Protein AF-A0AA42JEY0-F1 (afdb_monomer_lite)

pLDDT: mean 78.37, std 17.39, range [33.97, 95.06]

Foldseek 3Di:
DDDPDPDLPDDLLVQLVVLCVPPNPCSLVVLCVQLVVCVVPVSSNVSSVSSSVSNVVVVVVVVVVVVVVPDPPPPPDDD

Structure (mmCIF, N/CA/C/O backbone):
data_AF-A0AA42JEY0-F1
#
_entry.id   AF-A0AA42JEY0-F1
#
loop_
_atom_site.group_PDB
_atom_site.id
_atom_site.type_symbol
_atom_site.label_atom_id
_atom_site.label_alt_id
_atom_site.label_comp_id
_atom_site.label_asym_id
_atom_site.label_entity_id
_atom_site.label_seq_id
_atom_site.pdbx_PDB_ins_code
_atom_site.Cartn_x
_atom_site.Cartn_y
_atom_site.Cartn_z
_atom_site.occupancy
_atom_site.B_iso_or_equiv
_atom_site.auth_seq_id
_atom_site.auth_comp_id
_atom_site.auth_asym_id
_atom_site.auth_atom_id
_atom_site.pdbx_PDB_model_num
ATOM 1 N N . MET A 1 1 ? 17.438 -6.355 17.444 1.00 33.97 1 MET A N 1
ATOM 2 C CA . MET A 1 1 ? 16.107 -6.589 16.833 1.00 33.97 1 MET A CA 1
ATOM 3 C C . MET A 1 1 ? 15.361 -5.264 16.725 1.00 33.97 1 MET A C 1
ATOM 5 O O . MET A 1 1 ? 14.794 -4.798 17.706 1.00 33.97 1 MET A O 1
ATOM 9 N N . THR A 1 2 ? 15.411 -4.607 15.567 1.00 43.97 2 THR A N 1
ATOM 10 C CA . THR A 1 2 ? 14.793 -3.290 15.353 1.00 43.97 2 THR A CA 1
ATOM 11 C C . THR A 1 2 ? 13.279 -3.453 15.228 1.00 43.97 2 THR A C 1
ATOM 13 O O . THR A 1 2 ? 12.769 -3.998 14.251 1.00 43.97 2 THR A O 1
ATOM 16 N N . ARG A 1 3 ? 12.541 -3.029 16.256 1.00 50.56 3 ARG A N 1
ATOM 17 C CA . ARG A 1 3 ? 11.075 -3.038 16.263 1.00 50.56 3 ARG A CA 1
ATOM 18 C C . ARG A 1 3 ? 10.605 -1.968 15.277 1.00 50.56 3 ARG A C 1
ATOM 20 O O . ARG A 1 3 ? 10.633 -0.788 15.607 1.00 50.56 3 ARG A O 1
ATOM 27 N N . PHE A 1 4 ? 10.214 -2.367 14.066 1.00 52.72 4 PHE A N 1
ATOM 28 C CA . PHE A 1 4 ? 9.620 -1.457 13.083 1.00 52.72 4 PHE A CA 1
ATOM 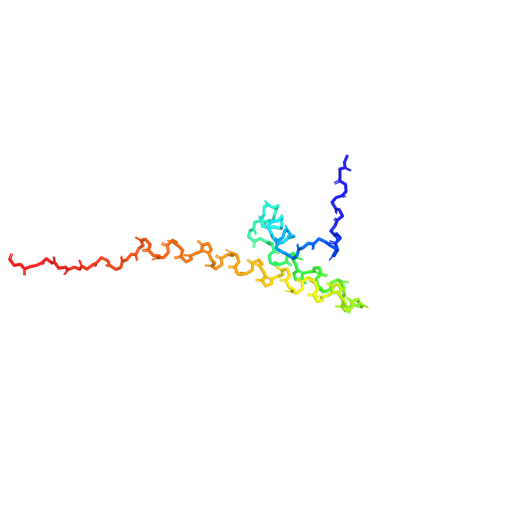29 C C . PHE A 1 4 ? 8.346 -0.841 13.673 1.00 52.72 4 PHE A C 1
ATOM 31 O O . PHE A 1 4 ? 7.288 -1.472 13.728 1.00 52.72 4 PHE A O 1
ATOM 38 N N . LYS A 1 5 ? 8.466 0.388 14.176 1.00 56.06 5 LYS A N 1
ATOM 39 C CA . LYS A 1 5 ? 7.343 1.197 14.634 1.00 56.06 5 LYS A CA 1
ATOM 40 C C . LYS A 1 5 ? 6.770 1.893 13.406 1.00 56.06 5 LYS A C 1
ATOM 42 O O . LYS A 1 5 ? 7.399 2.756 12.806 1.00 56.06 5 LYS A O 1
ATOM 47 N N . PHE A 1 6 ? 5.594 1.445 12.990 1.00 58.84 6 PHE A N 1
ATOM 48 C CA . PHE A 1 6 ? 4.807 2.118 11.966 1.00 58.84 6 PHE A CA 1
ATOM 49 C C . PHE A 1 6 ? 4.107 3.307 12.631 1.00 58.84 6 PHE A C 1
ATOM 51 O O . PHE A 1 6 ? 2.964 3.184 13.080 1.00 58.84 6 PHE A O 1
ATOM 58 N N . ASP A 1 7 ? 4.831 4.415 12.787 1.00 63.66 7 ASP A N 1
ATOM 59 C CA . ASP A 1 7 ? 4.268 5.664 13.291 1.00 63.66 7 ASP A CA 1
ATOM 60 C C . ASP A 1 7 ? 3.538 6.401 12.161 1.00 63.66 7 ASP A C 1
ATOM 62 O O . ASP A 1 7 ? 4.057 6.579 11.059 1.00 63.66 7 ASP A O 1
ATOM 66 N N . HIS A 1 8 ? 2.307 6.824 12.453 1.00 66.00 8 HIS A N 1
ATOM 67 C CA . HIS A 1 8 ? 1.451 7.619 11.564 1.00 66.00 8 HIS A CA 1
ATOM 68 C C . HIS A 1 8 ? 1.998 9.016 11.243 1.00 66.00 8 HIS A C 1
ATOM 70 O O . HIS A 1 8 ? 1.442 9.699 10.391 1.00 66.00 8 HIS A O 1
ATOM 76 N N . ASP A 1 9 ? 3.085 9.415 11.901 1.00 69.75 9 ASP A N 1
ATOM 77 C CA . ASP A 1 9 ? 3.800 10.672 11.678 1.00 69.75 9 ASP A CA 1
ATOM 78 C C . ASP A 1 9 ? 4.719 10.605 10.452 1.00 69.75 9 ASP A C 1
ATOM 80 O O . ASP A 1 9 ? 5.169 11.625 9.939 1.00 69.75 9 ASP A O 1
ATOM 84 N N . SER A 1 10 ? 4.995 9.399 9.944 1.00 78.50 10 SER A N 1
ATOM 85 C CA . SER A 1 10 ? 5.759 9.245 8.707 1.00 78.50 10 SER A CA 1
ATOM 86 C C . SER A 1 10 ? 4.905 9.620 7.492 1.00 78.50 10 SER A C 1
ATOM 88 O O . SER A 1 10 ? 3.763 9.155 7.398 1.00 78.50 10 SER A O 1
ATOM 90 N N . PRO A 1 11 ? 5.452 10.350 6.502 1.00 88.56 11 PRO A N 1
ATOM 91 C CA . PRO A 1 11 ? 4.745 10.661 5.266 1.00 88.56 11 PRO A CA 1
ATOM 92 C C . PRO A 1 11 ? 4.142 9.414 4.606 1.00 88.56 11 PRO A C 1
ATOM 94 O O . PRO A 1 11 ? 4.787 8.365 4.511 1.00 88.56 11 PRO A O 1
ATOM 97 N N . VAL A 1 12 ? 2.906 9.545 4.112 1.00 90.69 12 VAL A N 1
ATOM 98 C CA . VAL A 1 12 ? 2.130 8.457 3.486 1.00 90.69 12 VAL A CA 1
ATOM 99 C C . VAL A 1 12 ? 2.920 7.762 2.375 1.00 90.69 12 VAL A C 1
ATOM 101 O O . VAL A 1 12 ? 2.913 6.534 2.288 1.00 90.69 12 VAL A O 1
ATOM 104 N N . GLU A 1 13 ? 3.630 8.529 1.547 1.00 89.38 13 GLU A N 1
ATOM 105 C CA . GLU A 1 13 ? 4.425 7.997 0.438 1.00 89.38 13 GLU A CA 1
ATOM 106 C C . GLU A 1 13 ? 5.624 7.176 0.907 1.00 89.38 13 GLU A C 1
ATOM 108 O O . GLU A 1 13 ? 5.845 6.071 0.411 1.00 89.38 13 GLU A O 1
ATOM 113 N N . ALA A 1 14 ? 6.368 7.674 1.898 1.00 89.88 14 ALA A N 1
ATOM 114 C CA . ALA A 1 14 ? 7.501 6.956 2.473 1.00 89.88 14 ALA A CA 1
ATOM 115 C C . ALA A 1 14 ? 7.038 5.635 3.103 1.00 89.88 14 ALA A C 1
ATOM 117 O O . ALA A 1 14 ? 7.668 4.590 2.930 1.00 89.88 14 ALA A O 1
ATOM 118 N N . GLN A 1 15 ? 5.887 5.657 3.779 1.00 91.12 15 GLN A N 1
ATOM 119 C CA . GLN A 1 15 ? 5.308 4.458 4.365 1.00 91.12 15 GLN A CA 1
ATOM 120 C C . GLN A 1 15 ? 4.809 3.465 3.306 1.00 91.12 15 GLN A C 1
ATOM 122 O O . GLN A 1 15 ? 4.974 2.255 3.482 1.00 91.12 15 GLN A O 1
ATOM 127 N N . ALA A 1 16 ? 4.228 3.954 2.208 1.00 92.19 16 ALA A N 1
ATOM 128 C CA . ALA A 1 16 ? 3.801 3.134 1.081 1.00 92.19 16 ALA A CA 1
ATOM 129 C C . ALA A 1 16 ? 4.989 2.470 0.369 1.00 92.19 16 ALA A C 1
ATOM 131 O O . ALA A 1 16 ? 4.931 1.266 0.124 1.00 92.19 16 ALA A O 1
ATOM 132 N N . ARG A 1 17 ? 6.078 3.210 0.108 1.00 90.50 17 ARG A N 1
ATOM 133 C CA . ARG A 1 17 ? 7.320 2.665 -0.471 1.00 90.50 17 ARG A CA 1
ATOM 134 C C . ARG A 1 17 ? 7.909 1.571 0.414 1.00 90.50 17 ARG A C 1
ATOM 136 O O . ARG A 1 17 ? 8.074 0.453 -0.057 1.00 90.50 17 ARG A O 1
ATOM 143 N N . ARG A 1 18 ? 8.048 1.822 1.722 1.00 90.62 18 ARG A N 1
ATOM 144 C CA . ARG A 1 18 ? 8.491 0.800 2.690 1.00 90.62 18 ARG A CA 1
ATOM 145 C C . ARG A 1 18 ? 7.607 -0.445 2.687 1.00 90.62 18 ARG A C 1
ATOM 147 O O . ARG A 1 18 ? 8.108 -1.560 2.765 1.00 90.62 18 ARG A O 1
ATOM 154 N N . LEU A 1 19 ? 6.281 -0.288 2.615 1.00 91.38 19 LEU A N 1
ATOM 155 C CA . LEU A 1 19 ? 5.388 -1.447 2.536 1.00 91.38 19 LEU A CA 1
ATOM 156 C C . LEU A 1 19 ? 5.600 -2.246 1.248 1.00 91.38 19 LEU A C 1
ATOM 158 O O . LEU A 1 19 ? 5.532 -3.471 1.292 1.00 91.38 19 LEU A O 1
ATOM 162 N N . ILE A 1 20 ? 5.819 -1.570 0.120 1.00 91.62 20 ILE A N 1
ATOM 163 C CA . ILE A 1 20 ? 6.098 -2.217 -1.165 1.00 91.62 20 ILE A CA 1
ATOM 164 C C . ILE A 1 20 ? 7.443 -2.945 -1.110 1.00 91.62 20 ILE A C 1
ATOM 166 O O . ILE A 1 20 ? 7.503 -4.099 -1.512 1.00 91.62 20 ILE A O 1
ATOM 170 N N . GLU A 1 21 ? 8.483 -2.331 -0.552 1.00 91.44 21 GLU A N 1
ATOM 171 C CA . GLU A 1 21 ? 9.809 -2.943 -0.406 1.00 91.44 21 GLU A CA 1
ATOM 172 C C . GLU A 1 21 ? 9.778 -4.189 0.492 1.00 91.44 21 GLU A C 1
ATOM 174 O O . GLU A 1 21 ? 10.342 -5.220 0.143 1.00 91.44 21 GLU A O 1
ATOM 179 N N . ILE A 1 22 ? 9.075 -4.126 1.629 1.00 91.69 22 ILE A N 1
ATOM 180 C CA . ILE A 1 22 ? 9.056 -5.218 2.617 1.00 91.69 22 ILE A CA 1
ATOM 181 C C . ILE A 1 22 ? 8.069 -6.328 2.228 1.00 91.69 22 ILE A C 1
ATOM 183 O O . ILE A 1 22 ? 8.351 -7.511 2.404 1.00 91.69 22 ILE A O 1
ATOM 187 N N . PHE A 1 23 ? 6.874 -5.965 1.751 1.00 91.25 23 PHE A N 1
ATOM 188 C CA . PHE A 1 23 ? 5.766 -6.909 1.548 1.00 91.25 23 PHE A CA 1
ATOM 189 C C . PHE A 1 23 ? 5.407 -7.140 0.076 1.00 91.25 23 PHE A C 1
ATOM 191 O O . PHE A 1 23 ? 4.535 -7.971 -0.211 1.00 91.25 23 PHE A O 1
ATOM 198 N N . GLY A 1 24 ? 6.017 -6.406 -0.858 1.00 90.00 24 GLY A N 1
ATOM 199 C CA . GLY A 1 24 ? 5.798 -6.544 -2.295 1.00 90.00 24 GLY A CA 1
ATOM 200 C C . GLY A 1 24 ? 4.317 -6.512 -2.666 1.00 90.00 24 GLY A C 1
ATOM 201 O O . GLY A 1 24 ? 3.568 -5.590 -2.327 1.00 90.00 24 GLY A O 1
ATOM 202 N N . ALA A 1 25 ? 3.856 -7.583 -3.316 1.00 88.88 25 ALA A N 1
ATOM 203 C CA . ALA A 1 25 ? 2.477 -7.715 -3.775 1.00 88.88 25 ALA A CA 1
ATOM 204 C C . ALA A 1 25 ? 1.421 -7.632 -2.652 1.00 88.88 25 ALA A C 1
ATOM 206 O O . ALA A 1 25 ? 0.269 -7.287 -2.930 1.00 88.88 25 ALA A O 1
ATOM 207 N N . ARG A 1 26 ? 1.795 -7.914 -1.394 1.00 92.56 26 ARG A N 1
ATOM 208 C CA . ARG A 1 26 ? 0.891 -7.911 -0.230 1.00 92.56 26 ARG A CA 1
ATOM 209 C C . ARG A 1 26 ? 0.755 -6.541 0.441 1.00 92.56 26 ARG A C 1
ATOM 211 O O . ARG A 1 26 ? -0.123 -6.384 1.290 1.00 92.56 26 ARG A O 1
ATOM 218 N N . ALA A 1 27 ? 1.553 -5.545 0.046 1.00 92.38 27 ALA A N 1
ATOM 219 C CA . ALA A 1 27 ? 1.592 -4.208 0.648 1.00 92.38 27 ALA A CA 1
ATOM 220 C C . ALA A 1 27 ? 0.202 -3.562 0.818 1.00 92.38 27 ALA A C 1
ATOM 222 O O . ALA A 1 27 ? -0.136 -3.062 1.892 1.00 92.38 27 ALA A O 1
ATOM 223 N N . TYR A 1 28 ? -0.648 -3.643 -0.212 1.00 93.19 28 TYR A N 1
ATOM 224 C CA . TYR A 1 28 ? -2.009 -3.097 -0.171 1.00 93.19 28 TYR A CA 1
ATOM 225 C C . TYR A 1 28 ? -2.879 -3.781 0.896 1.00 93.19 28 TYR A C 1
ATOM 227 O O . TYR A 1 28 ? -3.558 -3.119 1.685 1.00 93.19 28 TYR A O 1
ATOM 235 N N . GLY A 1 29 ? -2.834 -5.116 0.955 1.00 94.56 29 GLY A N 1
ATOM 236 C CA . GLY A 1 29 ? -3.583 -5.901 1.935 1.00 94.56 29 GLY A CA 1
ATOM 237 C C . GLY A 1 29 ? -3.125 -5.630 3.369 1.00 94.56 29 GLY A C 1
ATOM 238 O O . GLY A 1 29 ? -3.957 -5.544 4.273 1.00 94.56 29 GLY A O 1
ATOM 239 N N . VAL A 1 30 ? -1.819 -5.422 3.574 1.00 93.50 30 VAL A N 1
ATOM 240 C CA . VAL A 1 30 ? -1.251 -5.030 4.873 1.00 93.50 30 VAL A CA 1
ATOM 241 C C . VAL A 1 30 ? -1.776 -3.657 5.300 1.00 93.50 30 VAL A C 1
ATOM 243 O O . VAL A 1 30 ? -2.302 -3.538 6.408 1.00 93.50 30 VAL A O 1
ATOM 246 N N . ALA A 1 31 ? -1.744 -2.652 4.418 1.00 93.19 31 ALA A N 1
ATOM 247 C CA . ALA A 1 31 ? -2.286 -1.322 4.709 1.00 93.19 31 ALA A CA 1
ATOM 248 C C . ALA A 1 31 ? -3.786 -1.373 5.066 1.00 93.19 31 ALA A C 1
ATOM 250 O O . ALA A 1 31 ? -4.217 -0.793 6.064 1.00 93.19 31 ALA A O 1
ATOM 251 N N . ARG A 1 32 ? -4.590 -2.148 4.324 1.00 94.44 32 ARG A N 1
ATOM 252 C CA . ARG A 1 32 ? -6.028 -2.331 4.612 1.00 94.44 32 ARG A CA 1
ATOM 253 C C . ARG A 1 32 ? -6.280 -3.069 5.926 1.00 94.44 32 ARG A C 1
ATOM 255 O O . ARG A 1 32 ? -7.207 -2.721 6.658 1.00 94.44 32 ARG A O 1
ATOM 262 N N . ARG A 1 33 ? -5.454 -4.061 6.265 1.00 94.19 33 ARG A N 1
ATOM 263 C CA . ARG A 1 33 ? -5.523 -4.749 7.563 1.00 94.19 33 ARG A CA 1
ATOM 264 C C . ARG A 1 33 ? -5.212 -3.786 8.709 1.00 94.19 33 ARG A C 1
ATOM 266 O O . ARG A 1 33 ? -5.922 -3.802 9.712 1.00 94.19 33 ARG A O 1
ATOM 273 N N . MET A 1 34 ? -4.208 -2.923 8.550 1.00 91.56 34 MET A N 1
ATOM 274 C CA . MET A 1 34 ? -3.876 -1.898 9.543 1.00 91.56 34 MET A CA 1
ATOM 275 C C . MET A 1 34 ? -4.982 -0.850 9.685 1.00 91.56 34 MET A C 1
ATOM 277 O O . MET A 1 34 ? -5.331 -0.496 10.809 1.00 91.56 34 MET A O 1
ATOM 281 N N . GLN A 1 35 ? -5.611 -0.431 8.585 1.00 92.44 35 GLN A N 1
ATOM 282 C CA . GLN A 1 35 ? -6.798 0.425 8.628 1.00 92.44 35 GLN A CA 1
ATOM 283 C C . GLN A 1 35 ? -7.909 -0.205 9.482 1.00 92.44 35 GLN A C 1
ATOM 285 O O . GLN A 1 35 ? -8.413 0.441 10.397 1.00 92.44 35 GLN A O 1
ATOM 290 N N . ARG A 1 36 ? -8.255 -1.478 9.231 1.00 91.25 36 ARG A N 1
ATOM 291 C CA . ARG A 1 36 ? -9.291 -2.197 9.998 1.00 91.25 36 ARG A CA 1
ATOM 292 C C . ARG A 1 36 ? -8.934 -2.331 11.478 1.00 91.25 36 ARG A C 1
ATOM 294 O O . ARG A 1 36 ? -9.797 -2.145 12.326 1.00 91.25 36 ARG A O 1
ATOM 301 N N . ARG A 1 37 ? -7.666 -2.599 11.807 1.00 90.38 37 ARG A N 1
ATOM 302 C CA . ARG A 1 37 ? -7.196 -2.675 13.204 1.00 90.38 37 ARG A CA 1
ATOM 303 C C . ARG A 1 37 ? -7.312 -1.346 13.950 1.00 90.38 37 ARG A C 1
ATOM 305 O O . ARG A 1 37 ? -7.481 -1.348 15.162 1.00 90.38 37 ARG A O 1
ATOM 312 N N . ASN A 1 38 ? -7.241 -0.223 13.239 1.00 88.38 38 ASN A N 1
ATOM 313 C CA . ASN A 1 38 ? -7.317 1.115 13.819 1.00 88.38 38 ASN A CA 1
ATOM 314 C 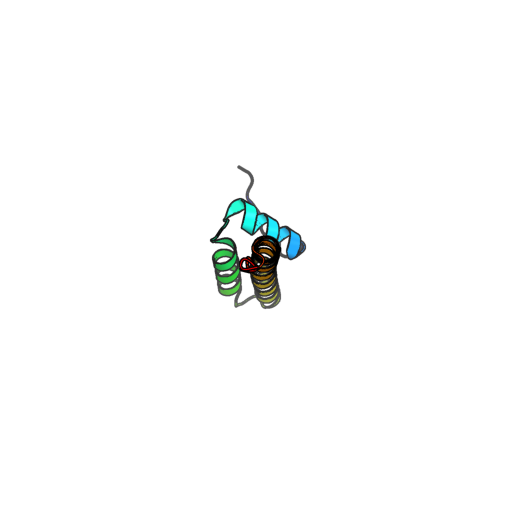C . ASN A 1 38 ? -8.722 1.737 13.720 1.00 88.38 38 ASN A C 1
ATOM 316 O O . ASN A 1 38 ? -8.840 2.950 13.828 1.00 88.38 38 ASN A O 1
ATOM 320 N N . PHE A 1 39 ? -9.795 0.951 13.547 1.00 82.56 39 PHE A N 1
ATOM 321 C CA . PHE A 1 39 ? -11.152 1.492 13.344 1.00 82.56 39 PHE A CA 1
ATOM 322 C C . PHE A 1 39 ? -11.638 2.426 14.468 1.00 82.56 39 PHE A C 1
ATOM 324 O O . PHE A 1 39 ? -12.361 3.376 14.197 1.00 82.56 39 PHE A O 1
ATOM 331 N N . ARG A 1 40 ? -11.201 2.197 15.716 1.00 86.94 40 ARG A N 1
ATOM 332 C CA . ARG A 1 40 ? -11.517 3.059 16.873 1.00 86.94 40 ARG A CA 1
ATOM 333 C C . ARG A 1 40 ? -10.692 4.355 16.928 1.00 86.94 40 ARG A C 1
ATOM 335 O O . ARG A 1 40 ? -10.913 5.174 17.809 1.00 86.94 40 ARG A O 1
ATOM 342 N N . LYS A 1 41 ? -9.713 4.528 16.032 1.00 89.19 41 LYS A N 1
ATOM 343 C CA . LYS A 1 41 ? -8.802 5.681 15.961 1.00 89.19 41 LYS A CA 1
ATOM 344 C C . LYS A 1 41 ? -8.906 6.314 14.566 1.00 89.19 41 LYS A C 1
ATOM 346 O O . LYS A 1 41 ? -8.160 5.911 13.667 1.00 89.19 41 LYS A O 1
ATOM 351 N N . PRO A 1 42 ? -9.823 7.274 14.355 1.00 86.44 42 PRO A N 1
ATOM 352 C CA . PRO A 1 42 ? -10.183 7.755 13.022 1.00 86.44 42 PRO A CA 1
ATOM 353 C C . PRO A 1 42 ? -8.998 8.344 12.249 1.00 86.44 42 PRO A C 1
ATOM 355 O O . PRO A 1 42 ? -8.857 8.053 11.064 1.00 86.44 42 PRO A O 1
ATOM 358 N N . GLU A 1 43 ? -8.098 9.086 12.900 1.00 88.00 43 GLU A N 1
ATOM 359 C CA . GLU A 1 43 ? -6.878 9.605 12.259 1.00 88.00 43 GLU A CA 1
ATOM 360 C C . GLU A 1 43 ? -5.979 8.489 11.726 1.00 88.00 43 GLU A C 1
ATOM 362 O O . GLU A 1 43 ? -5.604 8.491 10.555 1.00 88.00 43 GLU A O 1
ATOM 367 N N . ARG A 1 44 ? -5.709 7.463 12.540 1.00 87.50 44 ARG A N 1
ATOM 368 C CA . ARG A 1 44 ? -4.906 6.308 12.110 1.00 87.50 44 ARG A CA 1
ATOM 369 C C . ARG A 1 44 ? -5.593 5.517 11.005 1.00 87.50 44 ARG A C 1
ATOM 371 O O . ARG A 1 44 ? -4.933 5.062 10.074 1.00 87.50 44 ARG A O 1
ATOM 378 N N . ALA A 1 45 ? -6.910 5.348 11.077 1.00 89.88 45 ALA A N 1
ATOM 379 C CA . ALA A 1 45 ? -7.664 4.695 10.014 1.00 89.88 45 ALA A CA 1
ATOM 380 C C . ALA A 1 45 ? -7.577 5.481 8.692 1.00 89.88 45 ALA A C 1
ATOM 382 O O . ALA A 1 45 ? -7.348 4.876 7.642 1.00 89.88 45 ALA A O 1
ATOM 383 N N . ARG A 1 46 ? -7.704 6.815 8.733 1.00 91.56 46 ARG A N 1
ATOM 384 C CA . ARG A 1 46 ? -7.542 7.699 7.564 1.00 91.56 46 ARG A CA 1
ATOM 385 C C . ARG A 1 46 ? -6.123 7.628 6.999 1.00 91.56 46 ARG A C 1
ATOM 387 O O . ARG A 1 46 ? -5.975 7.478 5.788 1.00 91.56 46 ARG A O 1
ATOM 394 N N . TYR A 1 47 ? -5.109 7.626 7.862 1.00 92.75 47 TYR A N 1
ATOM 395 C CA . TYR A 1 47 ? -3.710 7.449 7.474 1.00 92.75 47 TYR A CA 1
ATOM 396 C C . TYR A 1 47 ? -3.492 6.144 6.696 1.00 92.75 47 TYR A C 1
ATOM 398 O O . TYR A 1 47 ? -3.039 6.159 5.554 1.00 92.75 47 TYR A O 1
ATOM 406 N N . TRP A 1 48 ? -3.903 5.002 7.255 1.00 94.00 48 TRP A N 1
ATOM 407 C CA . TRP A 1 48 ? -3.747 3.708 6.582 1.00 94.00 48 TRP A CA 1
ATOM 408 C C . TRP A 1 48 ? -4.580 3.589 5.299 1.00 94.00 48 TRP A C 1
ATOM 410 O O . TRP A 1 48 ? -4.171 2.902 4.360 1.00 94.00 48 TRP A O 1
ATOM 420 N N . ALA A 1 49 ? -5.721 4.282 5.221 1.00 94.56 49 ALA A N 1
ATOM 421 C CA . ALA A 1 49 ? -6.486 4.400 3.983 1.00 94.56 49 ALA A CA 1
ATOM 422 C C . ALA A 1 49 ? -5.704 5.168 2.903 1.00 94.56 49 ALA A C 1
ATOM 424 O O . ALA A 1 49 ? -5.679 4.736 1.750 1.00 94.56 49 ALA A O 1
ATOM 425 N N . ALA A 1 50 ? -5.044 6.271 3.269 1.00 94.19 50 ALA A N 1
ATOM 426 C CA . ALA A 1 50 ? -4.184 7.034 2.368 1.00 94.19 50 ALA A CA 1
ATOM 427 C C . ALA A 1 50 ? -2.974 6.206 1.909 1.00 94.19 50 ALA A C 1
ATOM 429 O O . ALA A 1 50 ? -2.702 6.144 0.712 1.00 94.19 50 ALA A O 1
ATOM 430 N N . VAL A 1 51 ? -2.327 5.469 2.819 1.00 94.38 51 VAL A N 1
ATOM 431 C CA . VAL A 1 51 ? -1.214 4.562 2.484 1.00 94.38 51 VAL A CA 1
ATOM 432 C C . VAL A 1 51 ? -1.663 3.488 1.493 1.00 94.38 51 VAL A C 1
ATOM 434 O O . VAL A 1 51 ? -0.983 3.239 0.501 1.00 94.38 51 VAL A O 1
ATOM 437 N N . ALA A 1 52 ? -2.840 2.886 1.689 1.00 95.06 52 ALA A N 1
ATOM 438 C CA . ALA A 1 52 ? -3.375 1.899 0.753 1.00 95.06 52 ALA A CA 1
ATOM 439 C C . ALA A 1 52 ? -3.618 2.488 -0.651 1.00 95.06 52 ALA A C 1
ATOM 441 O O . ALA A 1 52 ? -3.364 1.815 -1.654 1.00 95.06 52 ALA A O 1
ATOM 442 N N . ARG A 1 53 ? -4.087 3.741 -0.739 1.00 94.56 53 ARG A N 1
ATOM 443 C CA . ARG A 1 53 ? -4.247 4.451 -2.020 1.00 94.56 53 ARG A CA 1
ATOM 444 C C . ARG A 1 53 ? -2.898 4.726 -2.679 1.00 94.56 53 ARG A C 1
ATOM 446 O O . ARG A 1 53 ? -2.758 4.431 -3.860 1.00 94.56 53 ARG A O 1
ATOM 453 N N . ALA A 1 54 ? -1.910 5.198 -1.920 1.00 94.25 54 ALA A N 1
ATOM 454 C CA . ALA A 1 54 ? -0.559 5.443 -2.419 1.00 94.25 54 ALA A CA 1
ATOM 455 C C . ALA A 1 54 ? 0.096 4.157 -2.949 1.00 94.25 54 ALA A C 1
ATOM 457 O O . ALA A 1 54 ? 0.656 4.162 -4.039 1.00 94.25 54 ALA A O 1
ATOM 458 N N . VAL A 1 55 ? -0.065 3.024 -2.253 1.00 93.75 55 VAL A N 1
ATOM 459 C CA . VAL A 1 55 ? 0.410 1.717 -2.741 1.00 93.75 55 VAL A CA 1
ATOM 460 C C . VAL A 1 55 ? -0.262 1.333 -4.062 1.00 93.75 55 VAL A C 1
ATOM 462 O O . VAL A 1 55 ? 0.409 0.880 -4.988 1.00 93.75 55 VAL A O 1
ATOM 465 N N . ARG A 1 56 ? -1.586 1.512 -4.181 1.00 90.81 56 ARG A N 1
ATOM 466 C CA . ARG A 1 56 ? -2.309 1.232 -5.434 1.00 90.81 56 ARG A CA 1
ATOM 467 C C . ARG A 1 56 ? -1.821 2.132 -6.572 1.00 90.81 56 ARG A C 1
ATOM 469 O O . ARG A 1 56 ? -1.623 1.644 -7.684 1.00 90.81 56 ARG A O 1
ATOM 476 N N . HIS A 1 57 ? -1.625 3.418 -6.290 1.00 90.06 57 HIS A N 1
ATOM 477 C CA . HIS A 1 57 ? -1.158 4.390 -7.271 1.00 90.06 57 HIS A CA 1
ATOM 478 C C . HIS A 1 57 ? 0.265 4.073 -7.739 1.00 90.06 57 HIS A C 1
ATOM 480 O O . HIS A 1 57 ? 0.475 3.947 -8.936 1.00 90.06 57 HIS A O 1
ATOM 486 N N . ALA A 1 58 ? 1.198 3.805 -6.821 1.00 87.62 58 ALA A N 1
ATOM 487 C CA . ALA A 1 58 ? 2.573 3.428 -7.148 1.00 87.62 58 ALA A CA 1
ATOM 488 C C . ALA A 1 58 ? 2.648 2.180 -8.045 1.00 87.62 58 ALA A C 1
ATOM 490 O O . ALA A 1 58 ? 3.436 2.139 -8.983 1.00 87.62 58 ALA A O 1
ATOM 491 N N . ARG A 1 59 ? 1.786 1.178 -7.818 1.00 82.06 59 ARG A N 1
ATOM 492 C CA . ARG A 1 59 ? 1.715 -0.005 -8.696 1.00 82.06 59 ARG A CA 1
ATOM 493 C C . ARG A 1 59 ? 1.141 0.310 -10.075 1.00 82.06 59 ARG A C 1
ATOM 495 O O . ARG A 1 59 ? 1.610 -0.245 -11.059 1.00 82.06 59 ARG A O 1
ATOM 502 N N . SER A 1 60 ? 0.144 1.187 -10.143 1.00 78.12 60 SER A N 1
ATOM 503 C CA . SER A 1 60 ? -0.452 1.607 -11.420 1.00 78.12 60 SER A CA 1
ATOM 504 C C . SER A 1 60 ? 0.542 2.445 -12.232 1.00 78.12 60 SER A C 1
ATOM 506 O O . SER A 1 60 ? 0.711 2.219 -13.424 1.00 78.12 60 SER A O 1
ATOM 508 N N . ALA A 1 61 ? 1.266 3.343 -11.562 1.00 75.69 61 ALA A N 1
ATOM 509 C CA . ALA A 1 61 ? 2.333 4.147 -12.141 1.00 75.69 61 ALA A CA 1
ATOM 510 C C . ALA A 1 61 ? 3.546 3.310 -12.571 1.00 75.69 61 ALA A C 1
ATOM 512 O O . ALA A 1 61 ? 4.209 3.688 -13.520 1.00 75.69 61 ALA A O 1
ATOM 513 N N . ALA A 1 62 ? 3.824 2.171 -11.926 1.00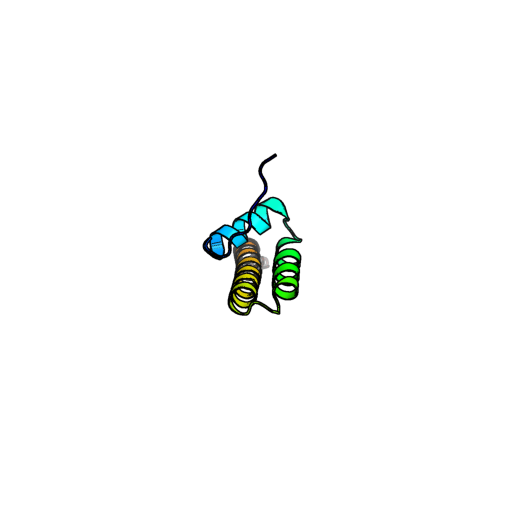 68.00 62 ALA A N 1
ATOM 514 C CA . ALA A 1 62 ? 4.853 1.230 -12.377 1.00 68.00 62 ALA A CA 1
ATOM 515 C C . ALA A 1 62 ? 4.403 0.369 -13.576 1.00 68.00 62 ALA A C 1
ATOM 517 O O . ALA A 1 62 ? 5.237 -0.073 -14.358 1.00 68.00 62 ALA A O 1
ATOM 518 N N . ALA A 1 63 ? 3.096 0.142 -13.742 1.00 62.19 63 ALA A N 1
ATOM 519 C CA . ALA A 1 63 ? 2.544 -0.611 -14.871 1.00 62.19 63 ALA A CA 1
ATOM 520 C C . ALA A 1 63 ? 2.393 0.239 -16.149 1.00 62.19 63 ALA A C 1
ATOM 522 O O . ALA A 1 63 ? 2.562 -0.273 -17.252 1.00 62.19 63 ALA A O 1
ATOM 523 N N . ALA A 1 64 ? 2.116 1.539 -16.012 1.00 59.66 64 ALA A N 1
ATOM 524 C CA . ALA A 1 64 ? 1.990 2.476 -17.131 1.00 59.66 64 ALA A CA 1
ATOM 525 C C . ALA A 1 64 ? 3.240 2.584 -18.046 1.00 59.66 64 ALA A C 1
ATOM 527 O O . ALA A 1 64 ? 3.068 2.519 -19.263 1.00 59.66 64 ALA A O 1
ATOM 528 N N . PRO A 1 65 ? 4.487 2.692 -17.539 1.00 56.22 65 PRO A N 1
ATOM 529 C CA . PRO A 1 65 ? 5.673 2.764 -18.392 1.00 56.22 65 PRO A CA 1
ATOM 530 C C . PRO A 1 65 ? 5.951 1.451 -19.134 1.00 56.22 65 PRO A C 1
ATOM 532 O O . PRO A 1 65 ? 6.484 1.489 -20.237 1.00 56.22 65 PRO A O 1
ATOM 535 N N . ALA A 1 66 ? 5.541 0.298 -18.592 1.00 53.16 66 ALA A N 1
ATOM 536 C CA . ALA A 1 66 ? 5.664 -0.984 -19.290 1.00 53.16 66 ALA A CA 1
ATOM 537 C C . ALA A 1 66 ? 4.664 -1.113 -20.455 1.00 53.16 66 ALA A C 1
ATOM 539 O O . ALA A 1 66 ? 4.990 -1.692 -21.487 1.00 53.16 66 ALA A O 1
ATOM 540 N N . ALA A 1 67 ? 3.465 -0.534 -20.322 1.00 53.38 67 ALA A N 1
ATOM 541 C CA . ALA A 1 67 ? 2.465 -0.527 -21.389 1.00 53.38 67 ALA A CA 1
ATOM 542 C C . ALA A 1 67 ? 2.831 0.422 -22.547 1.00 53.38 67 ALA A C 1
ATOM 544 O O . ALA A 1 67 ? 2.493 0.140 -23.690 1.00 53.38 67 ALA A O 1
ATOM 545 N N . ALA A 1 68 ? 3.562 1.509 -22.278 1.00 53.59 68 ALA A N 1
ATOM 546 C CA . ALA A 1 68 ? 3.997 2.458 -23.309 1.00 53.59 68 ALA A CA 1
ATOM 547 C C . ALA A 1 68 ? 5.124 1.923 -24.221 1.00 53.59 68 ALA A C 1
ATOM 549 O O . ALA A 1 68 ? 5.306 2.430 -25.324 1.00 53.59 68 ALA A O 1
ATOM 550 N N . LEU A 1 69 ? 5.865 0.896 -23.785 1.00 53.69 69 LEU A N 1
ATOM 551 C CA . LEU A 1 69 ? 6.909 0.224 -24.577 1.00 53.69 69 LEU A CA 1
ATOM 552 C C . LEU A 1 69 ? 6.365 -0.905 -25.468 1.00 53.69 69 LEU A C 1
ATOM 554 O O . LEU A 1 69 ? 7.011 -1.278 -26.442 1.00 53.69 69 LEU A O 1
ATOM 558 N N . HIS A 1 70 ? 5.164 -1.407 -25.180 1.00 53.75 70 HIS A N 1
ATOM 559 C CA . HIS A 1 70 ? 4.414 -2.295 -26.067 1.00 53.75 70 HIS A CA 1
ATOM 560 C C . HIS A 1 70 ? 3.394 -1.476 -26.864 1.00 53.75 70 HIS A C 1
ATOM 562 O O . HIS A 1 70 ? 2.184 -1.647 -26.723 1.00 53.75 70 HIS A O 1
ATOM 568 N N . GLY A 1 71 ? 3.887 -0.547 -27.688 1.00 48.88 71 GLY A N 1
ATOM 569 C CA . GLY A 1 71 ? 3.056 0.065 -28.723 1.00 48.88 71 GLY A CA 1
ATOM 570 C C . GLY A 1 71 ? 2.466 -1.027 -29.628 1.00 48.88 71 GLY A C 1
ATOM 571 O O . GLY A 1 71 ? 3.120 -2.057 -29.825 1.00 48.88 71 GLY A O 1
ATOM 572 N N . PRO A 1 72 ? 1.240 -0.859 -30.156 1.00 53.94 72 PRO A N 1
ATOM 573 C CA . PRO A 1 72 ? 0.710 -1.795 -31.136 1.00 53.94 72 PRO A CA 1
ATOM 574 C C . PRO A 1 72 ? 1.702 -1.850 -32.296 1.00 53.94 72 PRO A C 1
ATOM 576 O O . PRO A 1 72 ? 1.987 -0.830 -32.919 1.00 53.94 72 PRO A O 1
ATOM 579 N N . ALA A 1 73 ? 2.278 -3.025 -32.542 1.00 55.94 73 ALA A N 1
ATOM 580 C CA . ALA A 1 73 ? 3.043 -3.266 -33.749 1.00 55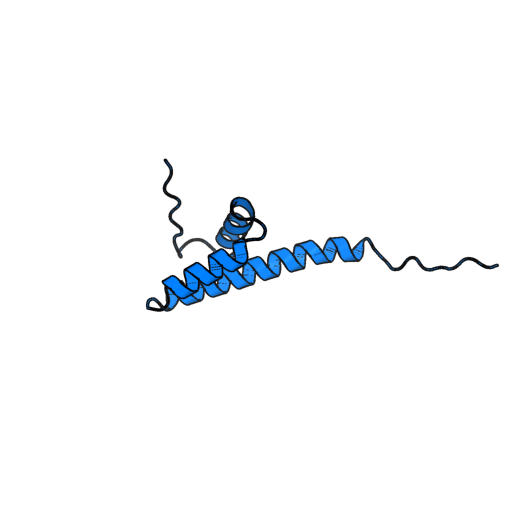.94 73 ALA A CA 1
ATOM 581 C C . ALA A 1 73 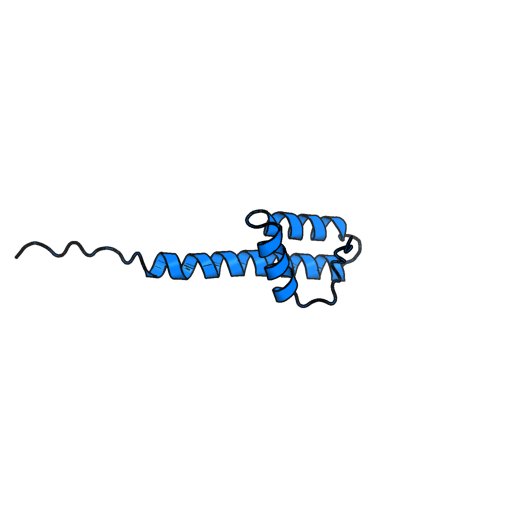? 2.090 -3.023 -34.923 1.00 55.94 73 ALA A C 1
ATOM 583 O O . ALA A 1 73 ? 1.214 -3.849 -35.169 1.00 55.94 73 ALA A O 1
ATOM 584 N N . SER A 1 74 ? 2.205 -1.865 -35.580 1.00 55.16 74 SER A N 1
ATOM 585 C CA . SER A 1 74 ? 1.526 -1.606 -36.845 1.00 55.16 74 SER A CA 1
ATOM 586 C C . SER A 1 74 ? 1.956 -2.688 -37.832 1.00 55.16 74 SER A C 1
ATOM 588 O O . SER A 1 74 ? 3.149 -2.772 -38.138 1.00 55.16 74 SER A O 1
ATOM 590 N N . PRO A 1 75 ? 1.038 -3.528 -38.335 1.00 63.22 75 PRO A N 1
ATOM 591 C CA . PRO A 1 75 ? 1.339 -4.418 -39.436 1.00 63.22 75 PRO A CA 1
ATOM 592 C C . PRO A 1 75 ? 1.183 -3.627 -40.739 1.00 63.22 75 PRO A C 1
ATOM 594 O O . PRO A 1 75 ? 0.240 -3.849 -41.487 1.00 63.22 75 PRO A O 1
ATOM 597 N N . ASP A 1 76 ? 2.087 -2.684 -41.003 1.00 56.94 76 ASP A N 1
ATOM 598 C CA . ASP A 1 76 ? 2.213 -2.094 -42.339 1.00 56.94 76 ASP A CA 1
ATOM 599 C C . ASP A 1 76 ? 3.316 -2.836 -43.086 1.00 56.94 76 ASP A C 1
ATOM 601 O O . A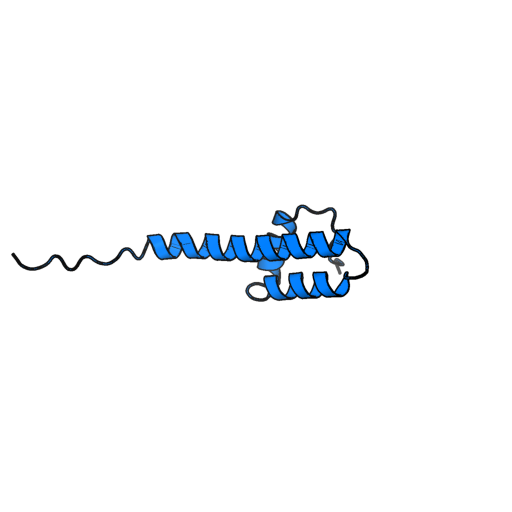SP A 1 76 ? 4.500 -2.505 -43.027 1.00 56.94 76 ASP A O 1
ATOM 605 N N . ASN A 1 77 ? 2.902 -3.928 -43.726 1.00 54.62 77 ASN A N 1
ATOM 606 C CA . ASN A 1 77 ? 3.699 -4.663 -44.691 1.00 54.62 77 ASN A CA 1
ATOM 607 C C . ASN A 1 77 ? 2.758 -5.192 -45.781 1.00 54.62 77 ASN A C 1
ATOM 609 O O . ASN A 1 77 ? 2.142 -6.242 -45.605 1.00 54.62 77 ASN A O 1
ATOM 613 N N . ALA A 1 78 ? 2.613 -4.430 -46.867 1.00 50.34 78 ALA A N 1
ATOM 614 C CA . ALA A 1 78 ? 2.322 -4.923 -48.216 1.00 50.34 78 ALA A CA 1
ATOM 615 C C . ALA A 1 78 ? 2.354 -3.744 -49.205 1.00 50.34 78 ALA A C 1
ATOM 617 O O . ALA A 1 78 ? 1.375 -3.008 -49.336 1.00 50.34 78 ALA A O 1
ATOM 618 N N . GLY A 1 79 ? 3.484 -3.586 -49.892 1.00 49.12 79 GLY A N 1
ATOM 619 C CA . GLY A 1 79 ? 3.674 -2.689 -51.031 1.00 49.12 79 GLY A CA 1
ATOM 620 C C . GLY A 1 79 ? 4.946 -3.054 -51.768 1.00 49.12 79 GLY A C 1
ATOM 621 O O . GLY A 1 79 ? 6.020 -2.762 -51.204 1.00 49.12 79 GLY A O 1
#

Secondary structure (DSSP, 8-state):
-------TTS-HHHHHHHHHHHHGGGHHHHHHHHHHHTTT-HHHHHHHHHHHHHHHHHHHHHHHHHHHHS---------

Radius of gyration: 18.36 Å; chains: 1; bounding box: 28×19×68 Å

Sequence (79 aa):
MTRFKFDHDSPVEAQARRLIEIFGARAYGVARRMQRRNFRKPERARYWAAVARAVRHARSAAAAPAAALHGPASPDNAG